Protein AF-A0AAP6JCK4-F1 (afdb_monomer_lite)

Sequence (107 aa):
MRIVLAVLLLLLLVLQYQLWAGRGGVPELWNLRQQIETQEEENERLRARNEALEAEVDNLREGLEAIEERARSELGLVREGEVFFEVIELDRAFEEESDGEEGDNGE

Radius of gyration: 42.78 Å; chains: 1; bounding box: 73×42×128 Å

Organism: NCBI:txid3110268

InterPro domains:
  IPR007060 Septum formation initiator FtsL/DivIC [PF04977] (11-89)
  IPR023081 Cell division protein FtsB [MF_00599] (1-90)
  IPR023081 Cell division protein FtsB [PTHR37485] (1-89)

pLDDT: mean 75.75, std 13.65, range [43.53, 95.25]

Structure (mmCIF, N/CA/C/O backbone):
data_AF-A0AAP6JCK4-F1
#
_entry.id   AF-A0AAP6JCK4-F1
#
loop_
_atom_site.group_PDB
_atom_site.id
_atom_site.type_symbol
_atom_site.label_atom_id
_atom_site.label_alt_id
_atom_site.label_comp_id
_atom_site.label_asym_id
_atom_site.label_entity_id
_atom_site.label_seq_id
_atom_site.pdbx_PDB_ins_code
_atom_site.Cartn_x
_atom_site.Cartn_y
_atom_site.Cartn_z
_atom_site.occupancy
_atom_site.B_iso_or_equiv
_atom_site.auth_seq_id
_atom_site.auth_comp_id
_atom_site.auth_asym_id
_atom_site.auth_atom_id
_atom_site.pdbx_PDB_model_num
ATOM 1 N N . MET A 1 1 ? 38.910 -12.353 -52.493 1.00 75.19 1 MET A N 1
ATOM 2 C CA . MET A 1 1 ? 39.375 -11.832 -51.186 1.00 75.19 1 MET A CA 1
ATOM 3 C C . MET A 1 1 ? 38.514 -10.666 -50.683 1.00 75.19 1 MET A C 1
ATOM 5 O O . MET A 1 1 ? 37.737 -10.877 -49.766 1.00 75.19 1 MET A O 1
ATOM 9 N N . ARG A 1 2 ? 38.565 -9.467 -51.291 1.00 90.12 2 ARG A N 1
ATOM 10 C CA . ARG A 1 2 ? 37.869 -8.255 -50.787 1.00 90.12 2 ARG A CA 1
ATOM 11 C C . ARG A 1 2 ? 36.334 -8.351 -50.724 1.00 90.12 2 ARG A C 1
ATOM 13 O O . ARG A 1 2 ? 35.740 -7.872 -49.771 1.00 90.12 2 ARG A O 1
ATOM 20 N N . ILE A 1 3 ? 35.708 -9.009 -51.702 1.00 92.94 3 ILE A N 1
ATOM 21 C CA . ILE A 1 3 ? 34.241 -9.176 -51.754 1.00 92.94 3 ILE A CA 1
ATOM 22 C C . ILE A 1 3 ? 33.752 -10.121 -50.649 1.00 92.94 3 ILE A C 1
ATOM 24 O O . ILE A 1 3 ? 32.746 -9.847 -50.008 1.00 92.94 3 ILE A O 1
ATOM 28 N N . VAL A 1 4 ? 34.503 -11.193 -50.373 1.00 92.69 4 VAL A N 1
ATOM 29 C CA . VAL A 1 4 ? 34.185 -12.135 -49.287 1.00 92.69 4 VAL A CA 1
ATOM 30 C C . VAL A 1 4 ? 34.225 -11.417 -47.942 1.00 92.69 4 VAL A C 1
ATOM 32 O O . VAL A 1 4 ? 33.291 -11.554 -47.164 1.00 92.69 4 VAL A O 1
ATOM 35 N N . LEU A 1 5 ? 35.247 -10.586 -47.707 1.00 93.81 5 LEU A N 1
ATOM 36 C CA . LEU A 1 5 ? 35.333 -9.747 -46.508 1.00 93.81 5 LEU A CA 1
ATOM 37 C C . LEU A 1 5 ? 34.150 -8.780 -46.391 1.00 93.81 5 LEU A C 1
ATOM 39 O O . LEU A 1 5 ? 33.586 -8.665 -45.312 1.00 93.81 5 LEU A O 1
ATOM 43 N N . ALA A 1 6 ? 33.741 -8.128 -47.483 1.00 94.69 6 ALA A N 1
ATOM 44 C CA . ALA A 1 6 ? 32.600 -7.213 -47.472 1.00 94.69 6 ALA A CA 1
ATOM 45 C C . ALA A 1 6 ? 31.280 -7.923 -47.125 1.00 94.69 6 ALA A C 1
ATOM 47 O O . ALA A 1 6 ? 30.507 -7.415 -46.318 1.00 94.69 6 ALA A O 1
ATOM 48 N N . VAL A 1 7 ? 31.045 -9.117 -47.679 1.00 95.12 7 VAL A N 1
ATOM 49 C CA . VAL A 1 7 ? 29.863 -9.936 -47.355 1.00 95.12 7 VAL A CA 1
ATOM 50 C C . VAL A 1 7 ? 29.893 -10.388 -45.896 1.00 95.12 7 VAL A C 1
ATOM 52 O O . VAL A 1 7 ? 28.874 -10.323 -45.217 1.00 95.12 7 VAL A O 1
ATOM 55 N N . LEU A 1 8 ? 31.058 -10.796 -45.391 1.00 93.88 8 LEU A N 1
ATOM 56 C CA . LEU A 1 8 ? 31.224 -11.221 -43.999 1.00 93.88 8 LEU A CA 1
ATOM 57 C C . LEU A 1 8 ? 30.982 -10.063 -43.023 1.00 93.88 8 LEU A C 1
ATOM 59 O O . LEU A 1 8 ? 30.348 -10.252 -41.991 1.00 93.88 8 LEU A O 1
ATOM 63 N N . LEU A 1 9 ? 31.435 -8.860 -43.377 1.00 95.25 9 LEU A N 1
ATOM 64 C CA . LEU A 1 9 ? 31.247 -7.642 -42.591 1.00 95.25 9 LEU A CA 1
ATOM 65 C C . LEU A 1 9 ? 29.780 -7.188 -42.611 1.00 95.25 9 LEU A C 1
ATOM 67 O O . LEU A 1 9 ? 29.235 -6.828 -41.572 1.00 95.25 9 LEU A O 1
ATOM 71 N N . LEU A 1 10 ? 29.111 -7.286 -43.762 1.00 95.06 10 LEU A N 1
ATOM 72 C CA . LEU A 1 10 ? 27.673 -7.039 -43.873 1.00 95.06 10 LEU A CA 1
ATOM 73 C C . LEU A 1 10 ? 26.873 -8.026 -43.011 1.00 95.06 10 LEU A C 1
ATOM 75 O O . LEU A 1 10 ? 26.006 -7.613 -42.247 1.00 95.06 10 LEU A O 1
ATOM 79 N N . LEU A 1 11 ? 27.194 -9.319 -43.089 1.00 93.62 11 LEU A N 1
ATOM 80 C CA . LEU A 1 11 ? 26.532 -10.359 -42.304 1.00 93.62 11 LEU A CA 1
ATOM 81 C C . LEU A 1 11 ? 26.767 -10.155 -40.801 1.00 93.62 11 LEU A C 1
ATOM 83 O O . LEU A 1 11 ? 25.828 -10.269 -40.019 1.00 93.62 11 LEU A O 1
ATOM 87 N N . LEU A 1 12 ? 27.985 -9.765 -40.410 1.00 92.81 12 LEU A N 1
ATOM 88 C CA . LEU A 1 12 ? 28.314 -9.389 -39.036 1.00 92.81 12 LEU A CA 1
ATOM 89 C C . LEU A 1 12 ? 27.451 -8.211 -38.560 1.00 92.81 12 LEU A C 1
ATOM 91 O O . LEU A 1 12 ? 26.876 -8.286 -37.481 1.00 92.81 12 LEU A O 1
ATOM 95 N N . LEU A 1 13 ? 27.316 -7.150 -39.361 1.00 92.88 13 LEU A N 1
ATOM 96 C CA . LEU A 1 13 ? 26.500 -5.980 -39.018 1.00 92.88 13 LEU A CA 1
ATOM 97 C C . LEU A 1 13 ? 25.014 -6.326 -38.871 1.00 92.88 13 LEU A C 1
ATOM 99 O O . LEU A 1 13 ? 24.376 -5.854 -37.932 1.00 92.88 13 LEU A O 1
ATOM 103 N N . VAL A 1 14 ? 24.471 -7.180 -39.745 1.00 89.56 14 VAL A N 1
ATOM 104 C CA . VAL A 1 14 ? 23.087 -7.665 -39.620 1.00 89.56 14 VAL A CA 1
ATOM 105 C C . VAL A 1 14 ? 22.905 -8.463 -38.330 1.00 89.56 14 VAL A C 1
ATOM 107 O O . VAL A 1 14 ? 21.909 -8.272 -37.636 1.00 89.56 14 VAL A O 1
ATOM 110 N N . LEU A 1 15 ? 23.868 -9.316 -37.971 1.00 85.31 15 LEU A N 1
ATOM 111 C CA . LEU A 1 15 ? 23.811 -10.104 -36.740 1.00 85.31 15 LEU A CA 1
ATOM 112 C C . LEU A 1 15 ? 23.907 -9.224 -35.487 1.00 85.31 15 LEU A C 1
ATOM 114 O O . LEU A 1 15 ? 23.165 -9.439 -34.535 1.00 85.31 15 LEU A O 1
ATOM 118 N N . GLN A 1 16 ? 24.776 -8.210 -35.502 1.00 83.06 16 GLN A N 1
ATOM 119 C CA . GLN A 1 16 ? 24.882 -7.228 -34.418 1.00 83.06 16 GLN A CA 1
ATOM 120 C C . GLN A 1 16 ? 23.577 -6.442 -34.256 1.00 83.06 16 GLN A C 1
ATOM 122 O O . GLN A 1 16 ? 23.069 -6.304 -33.145 1.00 83.06 16 GLN A O 1
ATOM 127 N N . TYR A 1 17 ? 22.986 -5.996 -35.368 1.00 83.00 17 TYR A N 1
ATOM 128 C CA . TYR A 1 17 ? 21.698 -5.308 -35.358 1.00 83.00 17 TYR A CA 1
ATOM 129 C C . TYR A 1 17 ? 20.573 -6.212 -34.843 1.00 83.00 17 TYR A C 1
ATOM 131 O O . TYR A 1 17 ? 19.784 -5.794 -34.002 1.00 83.00 17 TYR A O 1
ATOM 139 N N . GLN A 1 18 ? 20.524 -7.472 -35.284 1.00 79.56 18 GLN A N 1
ATOM 140 C CA . GLN A 1 18 ? 19.538 -8.443 -34.814 1.00 79.56 18 GLN A CA 1
ATOM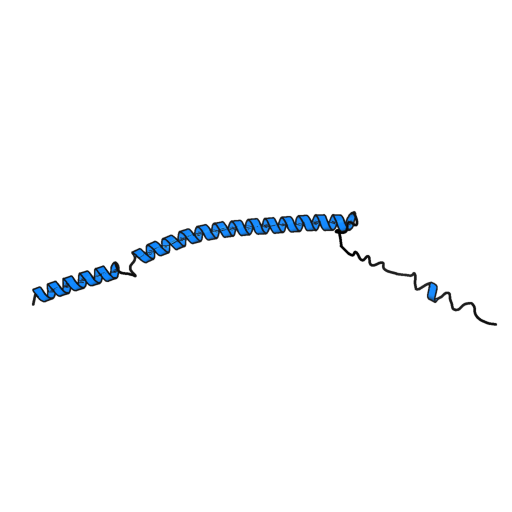 141 C C . GLN A 1 18 ? 19.732 -8.800 -33.336 1.00 79.56 18 GLN A C 1
ATOM 143 O O . GLN A 1 18 ? 18.754 -9.087 -32.661 1.00 79.56 18 GLN A O 1
ATOM 148 N N . LEU A 1 19 ? 20.955 -8.768 -32.807 1.00 73.38 19 LEU A N 1
ATOM 149 C CA . LEU A 1 19 ? 21.201 -8.999 -31.384 1.00 73.38 19 LEU A CA 1
ATOM 150 C C . LEU A 1 19 ? 20.710 -7.823 -30.528 1.00 73.38 19 LEU A C 1
ATOM 152 O O . LEU A 1 19 ? 20.168 -8.033 -29.449 1.00 73.38 19 LEU A O 1
ATOM 156 N N . TRP A 1 20 ? 20.858 -6.594 -31.027 1.00 68.12 20 TRP A N 1
ATOM 157 C CA . TRP A 1 20 ? 20.386 -5.387 -30.343 1.00 68.12 20 TRP A CA 1
ATOM 158 C C . TRP A 1 20 ? 18.868 -5.179 -30.483 1.00 68.12 20 TRP A C 1
ATOM 160 O O . TRP A 1 20 ? 18.243 -4.647 -29.568 1.00 68.12 20 TRP A O 1
ATOM 170 N N . ALA A 1 21 ? 18.274 -5.607 -31.603 1.00 65.38 21 ALA A N 1
ATOM 171 C CA . ALA A 1 21 ? 16.846 -5.465 -31.917 1.00 65.38 21 ALA A CA 1
ATOM 172 C C . ALA A 1 21 ? 16.016 -6.754 -31.721 1.00 65.38 21 ALA A C 1
ATOM 174 O O . ALA A 1 21 ? 14.801 -6.745 -31.911 1.00 65.38 21 ALA A O 1
ATOM 175 N N . GLY A 1 22 ? 16.656 -7.880 -31.404 1.00 64.12 22 GLY A N 1
ATOM 176 C CA . GLY A 1 22 ? 16.023 -9.187 -31.212 1.00 64.12 22 GLY A CA 1
ATOM 177 C C . GLY A 1 22 ? 15.389 -9.345 -29.831 1.00 64.12 22 GLY A C 1
ATOM 178 O O . GLY A 1 22 ? 15.528 -8.467 -28.987 1.00 64.12 22 GLY A O 1
ATOM 179 N N . ARG A 1 23 ? 14.706 -10.486 -29.627 1.00 54.69 23 ARG A N 1
ATOM 180 C CA . ARG A 1 23 ? 13.856 -10.925 -28.483 1.00 54.69 23 ARG A CA 1
ATOM 181 C C . ARG A 1 23 ? 14.532 -10.944 -27.087 1.00 54.69 23 ARG A C 1
ATOM 183 O O . ARG A 1 23 ? 14.466 -11.930 -26.365 1.00 54.69 23 ARG A O 1
ATOM 190 N N . GLY A 1 24 ? 15.240 -9.878 -26.741 1.00 54.88 24 GLY A N 1
ATOM 191 C CA . GLY A 1 24 ? 16.006 -9.690 -25.508 1.00 54.88 24 GLY A CA 1
ATOM 192 C C . GLY A 1 24 ? 16.787 -8.367 -25.453 1.00 54.88 24 GLY A C 1
ATOM 193 O O . GLY A 1 24 ? 17.579 -8.172 -24.534 1.00 54.88 24 GLY A O 1
ATOM 194 N N . GLY A 1 25 ? 16.613 -7.467 -26.430 1.00 63.00 25 GLY A N 1
ATOM 195 C CA . GLY A 1 25 ? 17.236 -6.143 -26.458 1.00 63.00 25 GLY A CA 1
ATOM 196 C C . GLY A 1 25 ? 16.464 -5.067 -25.679 1.00 63.00 25 GLY A C 1
ATOM 197 O O . GLY A 1 25 ? 15.267 -5.187 -25.424 1.00 63.00 25 GLY A O 1
ATOM 198 N N . VAL A 1 26 ? 17.172 -3.970 -25.373 1.00 56.25 26 VAL A N 1
ATOM 199 C CA . VAL A 1 26 ? 16.772 -2.730 -24.658 1.00 56.25 26 VAL A CA 1
ATOM 200 C C . VAL A 1 26 ? 15.288 -2.303 -24.750 1.00 56.25 26 VAL A C 1
ATOM 202 O O . VAL A 1 26 ? 14.754 -1.912 -23.709 1.00 56.25 26 VAL A O 1
ATOM 205 N N . PRO A 1 27 ? 14.584 -2.368 -25.901 1.00 59.06 27 PRO A N 1
ATOM 206 C CA . PRO A 1 27 ? 13.164 -2.000 -25.959 1.00 59.06 27 PRO A CA 1
ATOM 207 C C . PRO A 1 27 ? 12.239 -2.833 -25.055 1.00 59.06 27 PRO A C 1
ATOM 209 O O . PRO A 1 27 ? 11.267 -2.294 -24.529 1.00 59.06 27 PRO A O 1
ATOM 212 N N . GLU A 1 28 ? 12.532 -4.116 -24.823 1.00 55.69 28 GLU A N 1
ATOM 213 C CA . GLU A 1 28 ? 11.694 -4.974 -23.970 1.00 55.69 28 GLU A CA 1
ATOM 214 C C . GLU A 1 28 ? 11.914 -4.677 -22.478 1.00 55.69 28 GLU A C 1
ATOM 216 O O . GLU A 1 28 ? 10.963 -4.651 -21.700 1.00 55.69 28 GLU A O 1
ATOM 221 N N . LEU A 1 29 ? 13.142 -4.304 -22.094 1.00 57.22 29 LEU A N 1
ATOM 222 C CA . LEU A 1 29 ? 13.458 -3.815 -20.747 1.00 57.22 29 LEU A CA 1
ATOM 223 C C . LEU A 1 29 ? 12.794 -2.467 -20.437 1.00 57.22 29 LEU A C 1
ATOM 225 O O . LEU A 1 29 ? 12.432 -2.221 -19.290 1.00 57.22 29 LEU A O 1
ATOM 229 N N . TRP A 1 30 ? 12.643 -1.592 -21.435 1.00 57.31 30 TRP A N 1
ATOM 230 C CA . TRP A 1 30 ? 11.949 -0.310 -21.268 1.00 57.31 30 TRP A CA 1
ATOM 231 C C . TRP A 1 30 ? 10.444 -0.494 -21.095 1.00 57.31 30 TRP A C 1
ATOM 233 O O . TRP A 1 30 ? 9.862 0.111 -20.201 1.00 57.31 30 TRP A O 1
ATOM 243 N N . ASN A 1 31 ? 9.829 -1.381 -21.879 1.00 58.81 31 ASN A N 1
ATOM 244 C CA . ASN A 1 31 ? 8.401 -1.658 -21.754 1.00 58.81 31 ASN A CA 1
ATOM 245 C C . ASN A 1 31 ? 8.077 -2.390 -20.436 1.00 58.81 31 ASN A C 1
ATOM 247 O O . ASN A 1 31 ? 7.078 -2.091 -19.785 1.00 58.81 31 ASN A O 1
ATOM 251 N N . LEU A 1 32 ? 8.961 -3.291 -19.990 1.00 56.06 32 LEU A N 1
ATOM 252 C CA . LEU A 1 32 ? 8.802 -3.987 -18.714 1.00 56.06 32 LEU A CA 1
ATOM 253 C C . LEU A 1 32 ? 9.059 -3.067 -17.507 1.00 56.06 32 LEU A C 1
ATOM 255 O O . LEU A 1 32 ? 8.342 -3.164 -16.518 1.00 56.06 32 LEU A O 1
ATOM 259 N N . ARG A 1 33 ? 10.007 -2.118 -17.590 1.00 58.12 33 ARG A N 1
ATOM 260 C CA . ARG A 1 33 ? 10.201 -1.084 -16.551 1.00 58.12 33 ARG A CA 1
ATOM 261 C C . ARG A 1 33 ? 8.998 -0.159 -16.411 1.00 58.12 33 ARG A C 1
ATOM 263 O O . ARG A 1 33 ? 8.599 0.140 -15.295 1.00 58.12 33 ARG A O 1
ATOM 270 N N . GLN A 1 34 ? 8.400 0.244 -17.527 1.00 58.00 34 GLN A N 1
ATOM 271 C CA . GLN A 1 34 ? 7.247 1.142 -17.510 1.00 58.00 34 GLN A CA 1
ATOM 272 C C . GLN A 1 34 ? 5.984 0.459 -16.945 1.00 58.00 34 GLN A C 1
ATOM 274 O O . GLN A 1 34 ? 5.148 1.099 -16.309 1.00 58.00 34 GLN A O 1
ATOM 279 N N . GLN A 1 35 ? 5.864 -0.862 -17.116 1.00 58.22 35 GLN A N 1
ATOM 280 C CA . GLN A 1 35 ? 4.804 -1.661 -16.488 1.00 58.22 35 GLN A CA 1
ATOM 281 C C . GLN A 1 35 ? 5.021 -1.874 -14.982 1.00 58.22 35 GLN A C 1
ATOM 283 O O . GLN A 1 35 ? 4.043 -2.014 -14.254 1.00 58.22 35 GLN A O 1
ATOM 288 N N . ILE A 1 36 ? 6.271 -1.871 -14.507 1.00 62.09 36 ILE A N 1
ATOM 289 C CA . ILE A 1 36 ? 6.583 -1.969 -13.073 1.00 62.09 36 ILE A CA 1
ATOM 290 C C . ILE A 1 36 ? 6.216 -0.665 -12.355 1.00 62.09 36 ILE A C 1
ATOM 292 O O . ILE A 1 36 ? 5.494 -0.721 -11.368 1.00 62.09 36 ILE A O 1
ATOM 296 N N . GLU A 1 37 ? 6.611 0.497 -12.887 1.00 61.03 37 GLU A N 1
ATOM 297 C CA . GLU A 1 37 ? 6.313 1.798 -12.255 1.00 61.03 37 GLU A CA 1
ATOM 298 C C . GLU A 1 37 ? 4.801 2.052 -12.133 1.00 61.03 37 GLU A C 1
ATOM 300 O O . GLU A 1 37 ? 4.311 2.478 -11.090 1.00 61.03 37 GLU A O 1
ATOM 305 N N . THR A 1 38 ? 4.033 1.715 -13.173 1.00 62.47 38 THR A N 1
ATOM 306 C CA . THR A 1 38 ? 2.569 1.881 -13.155 1.00 62.47 38 THR A CA 1
ATOM 307 C C . THR A 1 38 ? 1.872 0.933 -12.177 1.00 62.47 38 THR A C 1
ATOM 309 O O . THR A 1 38 ? 0.892 1.318 -11.542 1.00 62.47 38 THR A O 1
ATOM 312 N N . GLN A 1 39 ? 2.375 -0.293 -12.014 1.00 60.88 39 GLN A N 1
ATOM 313 C CA . GLN A 1 39 ? 1.819 -1.244 -11.049 1.00 60.88 39 GLN A CA 1
ATOM 314 C C . GLN A 1 39 ? 2.212 -0.915 -9.607 1.00 60.88 39 GLN A C 1
ATOM 316 O O . GLN A 1 39 ? 1.410 -1.154 -8.706 1.00 60.88 39 GLN A O 1
ATOM 321 N N . GLU A 1 40 ? 3.404 -0.363 -9.371 1.00 69.12 40 GLU A N 1
ATOM 322 C CA . GLU A 1 40 ? 3.847 0.061 -8.038 1.00 69.12 40 GLU A CA 1
ATOM 323 C C . GLU A 1 40 ? 2.983 1.209 -7.500 1.00 69.12 40 GLU A C 1
ATOM 325 O O . GLU A 1 40 ? 2.461 1.091 -6.390 1.00 69.12 40 GLU A O 1
ATOM 330 N N . GLU A 1 41 ? 2.716 2.245 -8.303 1.00 69.94 41 GLU A N 1
ATOM 331 C CA . GLU A 1 41 ? 1.842 3.360 -7.901 1.00 69.94 41 GLU A CA 1
ATOM 332 C C . GLU A 1 41 ? 0.410 2.898 -7.571 1.00 69.94 41 GLU A C 1
ATOM 334 O O . GLU A 1 41 ? -0.198 3.334 -6.585 1.00 69.94 41 GLU A O 1
ATOM 339 N N . GLU A 1 42 ? -0.150 1.981 -8.368 1.00 71.44 42 GLU A N 1
ATOM 340 C CA . GLU A 1 42 ? -1.471 1.418 -8.083 1.00 71.44 42 GLU A CA 1
ATOM 341 C C . GLU A 1 42 ? -1.470 0.564 -6.810 1.00 71.44 42 GLU A C 1
ATOM 343 O O . GLU A 1 42 ? -2.423 0.638 -6.025 1.00 71.44 42 GLU A O 1
ATOM 348 N N . ASN A 1 43 ? -0.408 -0.214 -6.577 1.00 78.56 43 ASN A N 1
ATOM 349 C CA . ASN A 1 43 ? -0.273 -1.041 -5.381 1.00 78.56 43 ASN A CA 1
ATOM 350 C C . ASN A 1 43 ? -0.173 -0.179 -4.121 1.00 78.56 43 ASN A C 1
ATOM 352 O O . ASN A 1 43 ? -0.875 -0.449 -3.147 1.00 78.56 43 ASN A O 1
ATOM 356 N N . GLU A 1 44 ? 0.632 0.884 -4.147 1.00 78.44 44 GLU A N 1
ATOM 357 C CA . GLU A 1 44 ? 0.753 1.826 -3.032 1.00 78.44 44 GLU A CA 1
ATOM 358 C C . GLU A 1 44 ? -0.584 2.501 -2.720 1.00 78.44 44 GLU A C 1
ATOM 360 O O . GLU A 1 44 ? -1.018 2.526 -1.565 1.00 78.44 44 GLU A O 1
ATOM 365 N N . ARG A 1 45 ? -1.311 2.959 -3.748 1.00 82.44 45 ARG A N 1
ATOM 366 C CA . ARG A 1 45 ? -2.639 3.558 -3.560 1.00 82.44 45 ARG A CA 1
ATOM 367 C C . ARG A 1 45 ? -3.636 2.573 -2.947 1.00 82.44 45 ARG A C 1
ATOM 369 O O . ARG A 1 45 ? -4.453 2.964 -2.112 1.00 82.44 45 ARG A O 1
ATOM 376 N N . LEU A 1 46 ? -3.620 1.314 -3.384 1.00 75.06 46 LEU A N 1
ATOM 377 C CA . LEU A 1 46 ? -4.504 0.277 -2.846 1.00 75.06 46 LEU A CA 1
ATOM 378 C C . LEU A 1 46 ? -4.133 -0.097 -1.408 1.00 75.06 46 LEU A C 1
ATOM 380 O O . LEU A 1 46 ? -5.034 -0.274 -0.589 1.00 75.06 46 LEU A O 1
ATOM 384 N N . ARG A 1 47 ? -2.839 -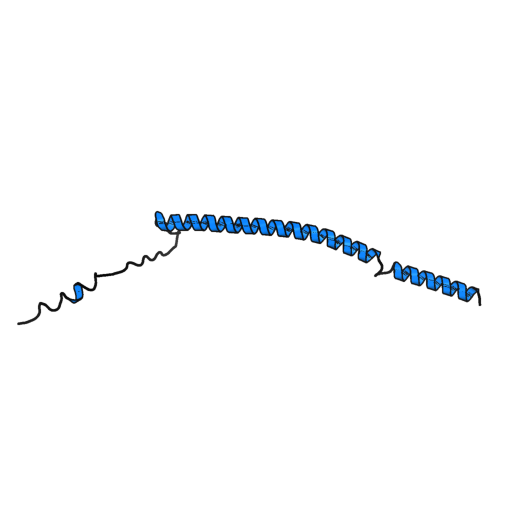0.161 -1.076 1.00 81.38 47 ARG A N 1
ATOM 385 C CA . ARG A 1 47 ? -2.368 -0.395 0.298 1.00 81.38 47 ARG A CA 1
ATOM 386 C C . ARG A 1 47 ? -2.819 0.708 1.245 1.00 81.38 47 ARG A C 1
ATOM 388 O O . ARG A 1 47 ? -3.434 0.391 2.254 1.00 81.38 47 ARG A O 1
ATOM 395 N N . ALA A 1 48 ? -2.624 1.973 0.875 1.00 83.12 48 ALA A N 1
ATOM 396 C CA . ALA A 1 48 ? -3.045 3.107 1.698 1.00 83.12 48 ALA A CA 1
ATOM 397 C C . ALA A 1 48 ? -4.563 3.114 1.964 1.00 83.12 48 ALA A C 1
ATOM 399 O O . ALA A 1 48 ? -5.013 3.466 3.051 1.00 83.12 48 ALA A O 1
ATOM 400 N N . ARG A 1 49 ? -5.375 2.700 0.980 1.00 84.75 49 ARG A N 1
ATOM 401 C CA . ARG A 1 49 ? -6.829 2.559 1.161 1.00 84.75 49 ARG A CA 1
ATOM 402 C C . ARG A 1 49 ? -7.198 1.400 2.075 1.00 84.75 49 ARG A C 1
ATOM 404 O O . ARG A 1 49 ? -8.094 1.565 2.890 1.00 84.75 49 ARG A O 1
ATOM 411 N N . ASN A 1 50 ? -6.546 0.249 1.923 1.00 88.31 50 ASN A N 1
ATOM 412 C CA . ASN A 1 50 ? -6.787 -0.890 2.806 1.00 88.31 50 ASN A CA 1
ATOM 413 C C . ASN A 1 50 ? -6.435 -0.549 4.252 1.00 88.31 50 ASN A C 1
ATOM 415 O O . ASN A 1 50 ? -7.245 -0.813 5.125 1.00 88.31 50 ASN A O 1
ATOM 419 N N . GLU A 1 51 ? -5.297 0.101 4.487 1.00 86.62 51 GLU A N 1
ATOM 420 C CA . GLU A 1 51 ? -4.885 0.526 5.829 1.00 86.62 51 GLU A CA 1
ATOM 421 C C . GLU A 1 51 ? -5.892 1.508 6.451 1.00 86.62 51 GLU A C 1
ATOM 423 O O . GLU A 1 51 ? -6.284 1.354 7.605 1.00 86.62 51 GLU A O 1
ATOM 428 N N . ALA A 1 52 ? -6.390 2.473 5.670 1.00 86.12 52 ALA A N 1
ATOM 429 C CA . ALA A 1 52 ? -7.429 3.390 6.137 1.00 86.12 52 ALA A CA 1
ATOM 430 C C . ALA A 1 52 ? -8.752 2.673 6.466 1.00 86.12 52 ALA A C 1
ATOM 432 O O . ALA A 1 52 ? -9.378 2.976 7.478 1.00 86.12 52 ALA A O 1
ATOM 433 N N . LEU A 1 53 ? -9.171 1.723 5.625 1.00 80.81 53 LEU A N 1
ATOM 434 C CA . LEU A 1 53 ? -10.391 0.941 5.844 1.00 80.81 53 LEU A CA 1
ATOM 435 C C . LEU A 1 53 ? -10.261 -0.005 7.041 1.00 80.81 53 LEU A C 1
ATOM 437 O O . LEU A 1 53 ? -11.224 -0.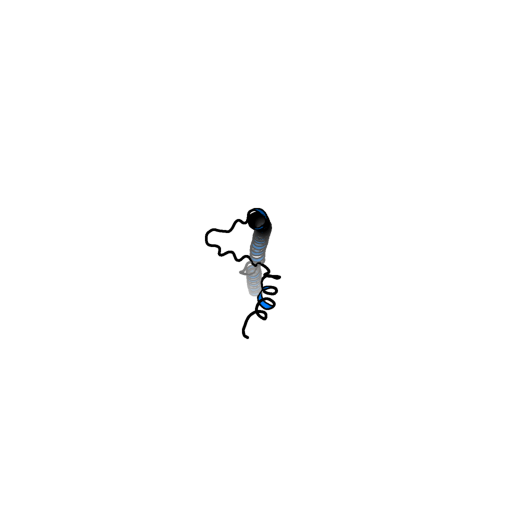187 7.776 1.00 80.81 53 LEU A O 1
ATOM 441 N N . GLU A 1 54 ? -9.091 -0.603 7.243 1.00 86.94 54 GLU A N 1
ATOM 442 C CA . GLU A 1 54 ? -8.809 -1.469 8.389 1.00 86.94 54 GLU A CA 1
ATOM 443 C C . GLU A 1 54 ? -8.885 -0.673 9.695 1.00 86.94 54 GLU A C 1
ATOM 445 O O . GLU A 1 54 ? -9.614 -1.064 10.604 1.00 86.94 54 GLU A O 1
ATOM 450 N N . ALA A 1 55 ? -8.270 0.512 9.734 1.00 82.75 55 ALA A N 1
ATOM 451 C CA . ALA A 1 55 ? -8.380 1.418 10.873 1.00 82.75 55 ALA A CA 1
ATOM 452 C C . ALA A 1 55 ? -9.831 1.866 11.144 1.00 82.75 55 ALA A C 1
ATOM 454 O O . ALA A 1 55 ? -10.238 1.993 12.298 1.00 82.75 55 ALA A O 1
ATOM 455 N N . GLU A 1 56 ? -10.629 2.095 10.097 1.00 80.81 56 GLU A N 1
ATOM 456 C CA . GLU A 1 56 ? -12.049 2.436 10.237 1.00 80.81 56 GLU A CA 1
ATOM 457 C C . GLU A 1 56 ? -12.860 1.259 10.800 1.00 80.81 56 GLU A C 1
ATOM 459 O O . GLU A 1 56 ? -13.678 1.445 11.701 1.00 80.81 56 GLU A O 1
ATOM 464 N N . VAL A 1 57 ? -12.604 0.036 10.329 1.00 86.44 57 VAL A N 1
ATOM 465 C CA . VAL A 1 57 ? -13.245 -1.180 10.851 1.00 86.44 57 VAL A CA 1
ATOM 466 C C . VAL A 1 57 ? -12.897 -1.404 12.318 1.00 86.44 57 VAL A C 1
ATOM 468 O O . VAL A 1 57 ? -13.790 -1.720 13.108 1.00 86.44 57 VAL A O 1
ATOM 471 N N . ASP A 1 58 ? -11.635 -1.227 12.696 1.00 84.62 58 ASP A N 1
ATOM 472 C CA . ASP A 1 58 ? -11.202 -1.404 14.079 1.00 84.62 58 ASP A CA 1
ATOM 473 C C . ASP A 1 58 ? -11.805 -0.336 14.996 1.00 84.62 58 ASP A C 1
ATOM 475 O O . ASP A 1 58 ? -12.337 -0.669 16.055 1.00 84.62 58 ASP A O 1
ATOM 479 N N . ASN A 1 59 ? -11.870 0.922 14.552 1.00 84.25 59 ASN A N 1
ATOM 480 C CA . ASN A 1 59 ? -12.542 1.977 15.308 1.00 84.25 59 ASN A CA 1
ATOM 481 C C . ASN A 1 59 ? -14.045 1.703 15.501 1.00 84.25 59 ASN A C 1
ATOM 483 O O . ASN A 1 59 ? -14.584 1.909 16.590 1.00 84.25 59 ASN A O 1
ATOM 487 N N . LEU A 1 60 ? -14.729 1.208 14.464 1.00 82.94 60 LEU A N 1
ATOM 488 C CA . LEU A 1 60 ? -16.140 0.828 14.559 1.00 82.94 60 LEU A CA 1
ATOM 489 C C . LEU A 1 60 ? -16.353 -0.335 15.534 1.00 82.94 60 LEU A C 1
ATOM 491 O O . LEU A 1 60 ? -17.345 -0.344 16.263 1.00 82.94 60 LEU A O 1
ATOM 495 N N . ARG A 1 61 ? -15.435 -1.306 15.566 1.00 79.81 61 ARG A N 1
ATOM 496 C CA . ARG A 1 61 ? -15.484 -2.433 16.508 1.00 79.81 61 ARG A CA 1
ATOM 497 C C . ARG A 1 61 ? -15.308 -1.974 17.948 1.00 79.81 61 ARG A C 1
ATOM 499 O O . ARG A 1 61 ? -16.157 -2.309 18.767 1.00 79.81 61 ARG A O 1
ATOM 506 N N . GLU A 1 62 ? -14.291 -1.162 18.226 1.00 80.69 62 GLU A N 1
ATOM 507 C CA . GLU A 1 62 ? -14.072 -0.592 19.563 1.00 80.69 62 GLU A CA 1
ATOM 508 C C . GLU A 1 62 ? -15.278 0.237 20.024 1.00 80.69 62 GLU A C 1
ATOM 510 O O . GLU A 1 62 ? -15.725 0.126 21.166 1.00 80.69 62 GLU A O 1
ATOM 515 N N . GLY A 1 63 ? -15.860 1.039 19.124 1.00 82.25 63 GLY A N 1
ATOM 516 C CA . GLY A 1 63 ? -17.056 1.822 19.424 1.00 82.25 63 GLY A CA 1
ATOM 517 C C . GLY A 1 63 ? -18.273 0.957 19.768 1.00 82.25 63 GLY A C 1
ATOM 518 O O . GLY A 1 63 ? -19.014 1.281 20.696 1.00 82.25 63 GLY A O 1
ATOM 519 N N . LEU A 1 64 ? -18.481 -0.151 19.051 1.00 84.31 64 LEU A N 1
ATOM 520 C CA . LEU A 1 64 ? -19.571 -1.092 19.325 1.00 84.31 64 LEU A CA 1
ATOM 521 C C . LEU A 1 64 ? -19.356 -1.864 20.629 1.00 84.31 64 LEU A C 1
ATOM 523 O O . LEU A 1 64 ? -20.308 -2.032 21.386 1.00 84.31 64 LEU A O 1
ATOM 527 N N . GLU A 1 65 ? -18.125 -2.287 20.909 1.00 85.31 65 GLU A N 1
ATOM 528 C CA . GLU A 1 65 ? -17.764 -2.986 22.143 1.00 85.31 65 GLU A CA 1
ATOM 529 C C . GLU A 1 65 ? -17.969 -2.085 23.368 1.00 85.31 65 GLU A C 1
ATOM 531 O O . GLU A 1 65 ? -18.608 -2.492 24.335 1.00 85.31 65 GLU A O 1
ATOM 536 N N . ALA A 1 66 ? -17.564 -0.813 23.286 1.00 81.81 66 ALA A N 1
ATOM 537 C CA . ALA A 1 66 ? -17.809 0.167 24.343 1.00 81.81 66 ALA A CA 1
ATOM 538 C C . ALA A 1 66 ? -19.310 0.408 24.605 1.00 81.81 66 ALA A C 1
ATOM 540 O O . ALA A 1 66 ? -19.730 0.609 25.749 1.00 81.81 66 ALA A O 1
ATOM 541 N N . ILE A 1 67 ? -20.137 0.391 23.554 1.00 85.69 67 ILE A N 1
ATOM 542 C CA . ILE A 1 67 ? -21.597 0.514 23.682 1.00 85.69 67 ILE A CA 1
ATOM 543 C C . ILE A 1 67 ? -22.195 -0.754 24.301 1.00 85.69 67 ILE A C 1
ATOM 545 O O . ILE A 1 67 ? -23.072 -0.660 25.161 1.00 85.69 67 ILE A O 1
ATOM 549 N N . GLU A 1 68 ? -21.730 -1.929 23.882 1.00 87.81 68 GLU A N 1
ATOM 550 C CA . GLU A 1 68 ? -22.178 -3.217 24.408 1.00 87.81 68 GLU A CA 1
ATOM 551 C C . GLU A 1 68 ? -21.833 -3.379 25.894 1.00 87.81 68 GLU A C 1
ATOM 553 O O . GLU A 1 68 ? -22.709 -3.747 26.677 1.00 87.81 68 GLU A O 1
ATOM 558 N N . GLU A 1 69 ? -20.614 -3.025 26.303 1.00 86.31 69 GLU A N 1
ATOM 559 C CA . GLU A 1 69 ? -20.184 -3.021 27.705 1.00 86.31 69 GLU A CA 1
ATOM 560 C C . GLU A 1 69 ? -21.131 -2.167 28.561 1.00 86.31 69 GLU A C 1
ATOM 562 O O . GLU A 1 69 ? -21.616 -2.609 29.602 1.00 86.31 69 GLU A O 1
ATOM 567 N N . ARG A 1 70 ? -21.479 -0.957 28.096 1.00 85.94 70 ARG A N 1
ATOM 568 C CA . ARG A 1 70 ? -22.416 -0.063 28.795 1.00 85.94 70 ARG A CA 1
ATOM 569 C C . ARG A 1 70 ? -23.834 -0.638 28.850 1.00 85.94 70 ARG A C 1
ATOM 571 O O . ARG A 1 70 ? -24.493 -0.543 29.881 1.00 85.94 70 ARG A O 1
ATOM 578 N N . ALA A 1 71 ? -24.310 -1.245 27.764 1.00 89.06 71 ALA A N 1
ATOM 579 C CA . ALA A 1 71 ? -25.626 -1.880 27.711 1.00 89.06 71 ALA A CA 1
ATOM 580 C C . ALA A 1 71 ? -25.732 -3.082 28.669 1.00 89.06 71 ALA A C 1
ATOM 582 O O . ALA A 1 71 ? -26.755 -3.246 29.336 1.00 89.06 71 ALA A O 1
ATOM 583 N N . ARG A 1 72 ? -24.672 -3.889 28.772 1.00 89.31 72 ARG A N 1
ATOM 584 C CA . ARG A 1 72 ? -24.598 -5.039 29.684 1.00 89.31 72 ARG A CA 1
ATOM 585 C C . ARG A 1 72 ? -24.447 -4.596 31.142 1.00 89.31 72 ARG A C 1
ATOM 587 O O . ARG A 1 72 ? -25.198 -5.061 31.991 1.00 89.31 72 ARG A O 1
ATOM 594 N N . SER A 1 73 ? -23.525 -3.676 31.429 1.00 86.19 73 SER A N 1
ATOM 595 C CA . SER A 1 73 ? -23.187 -3.260 32.801 1.00 86.19 73 SER A CA 1
ATOM 596 C C . SER A 1 73 ? -24.212 -2.327 33.449 1.00 86.19 73 SER A C 1
ATOM 598 O O . SER A 1 73 ? -24.514 -2.488 34.628 1.00 86.19 73 SER A O 1
ATOM 600 N N . GLU A 1 74 ? -24.763 -1.355 32.713 1.00 84.88 74 GLU A N 1
ATOM 601 C CA . GLU A 1 74 ? -25.680 -0.363 33.295 1.00 84.88 74 GLU A CA 1
ATOM 602 C C . GLU A 1 74 ? -27.152 -0.745 33.148 1.00 84.88 74 GLU A C 1
ATOM 604 O O . GLU A 1 74 ? -27.966 -0.405 34.006 1.00 84.88 74 GLU A O 1
ATOM 609 N N . LEU A 1 75 ? -27.509 -1.408 32.047 1.00 85.25 75 LEU A N 1
ATOM 610 C CA . LEU A 1 75 ? -28.903 -1.711 31.716 1.00 85.25 75 LEU A CA 1
ATOM 611 C C . LEU A 1 75 ? -29.240 -3.201 31.854 1.00 85.25 75 LEU A C 1
ATOM 613 O O . LEU A 1 75 ? -30.408 -3.559 31.707 1.00 85.25 75 LEU A O 1
ATOM 617 N N . GLY A 1 76 ? -28.252 -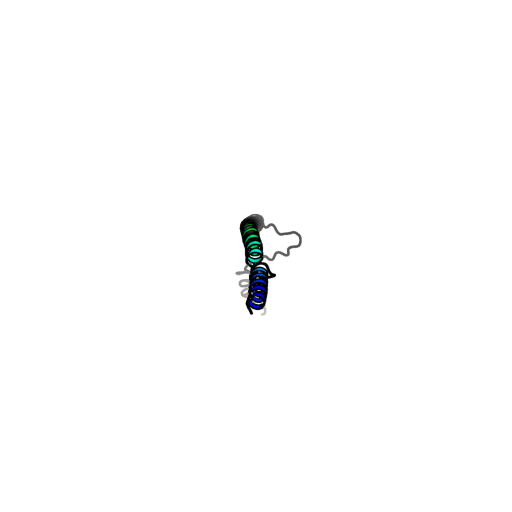4.066 32.121 1.00 86.00 76 GLY A N 1
ATOM 618 C CA . GLY A 1 76 ? -28.459 -5.515 32.221 1.00 86.00 76 GLY A CA 1
ATOM 619 C C . GLY A 1 76 ? -29.001 -6.133 30.930 1.00 86.00 76 GLY A C 1
ATOM 620 O O . GLY A 1 76 ? -29.692 -7.150 30.972 1.00 86.00 76 GLY A O 1
ATOM 621 N N . LEU A 1 77 ? -28.770 -5.487 29.781 1.00 88.81 77 LEU A N 1
ATOM 622 C CA . LEU A 1 77 ? -29.314 -5.937 28.507 1.00 88.81 77 LEU A CA 1
ATOM 623 C C . LEU A 1 77 ? -28.558 -7.175 28.026 1.00 88.81 77 LEU A C 1
ATOM 625 O O . LEU A 1 77 ? -27.329 -7.195 27.987 1.00 88.81 77 LEU A O 1
ATOM 629 N N . VAL A 1 78 ? -29.319 -8.184 27.611 1.00 87.06 78 VAL A N 1
ATOM 630 C CA . VAL A 1 78 ? -28.823 -9.442 27.042 1.00 87.06 78 VAL A CA 1
ATOM 631 C C . VAL A 1 78 ? -29.312 -9.585 25.607 1.00 87.06 78 VAL A C 1
ATOM 633 O O . VAL A 1 78 ? -30.388 -9.095 25.250 1.00 87.06 78 VAL A O 1
ATOM 636 N N . ARG A 1 79 ? -28.515 -10.229 24.756 1.00 85.62 79 ARG A N 1
ATOM 637 C CA . ARG A 1 79 ? -28.861 -10.423 23.347 1.00 85.62 79 ARG A CA 1
ATOM 638 C C . ARG A 1 79 ? -29.964 -11.479 23.207 1.00 85.62 79 ARG A C 1
ATOM 640 O O . ARG A 1 79 ? -30.096 -12.385 24.027 1.00 85.62 79 ARG A O 1
ATOM 647 N N . GLU A 1 80 ? -30.767 -11.386 22.150 1.00 87.56 80 GLU A N 1
ATOM 648 C CA . GLU A 1 80 ? -31.824 -12.368 21.883 1.00 87.56 80 GLU A CA 1
ATOM 649 C C . GLU A 1 80 ? -31.213 -13.769 21.669 1.00 87.56 80 GLU A C 1
ATOM 651 O O . GLU A 1 80 ? -30.369 -13.959 20.792 1.00 87.56 80 GLU A O 1
ATOM 656 N N . GLY A 1 81 ? -31.600 -14.739 22.508 1.00 87.38 81 GLY A N 1
ATOM 657 C CA . GLY A 1 81 ? -31.046 -16.101 22.509 1.00 87.38 81 GLY A CA 1
ATOM 658 C C . GLY A 1 81 ? -29.777 -16.312 23.351 1.00 87.38 81 GLY A C 1
ATOM 659 O O . GLY A 1 81 ? -29.218 -17.407 23.322 1.00 87.38 81 GLY A O 1
ATOM 660 N N . GLU A 1 82 ? -29.315 -15.306 24.099 1.00 86.38 82 GLU A N 1
A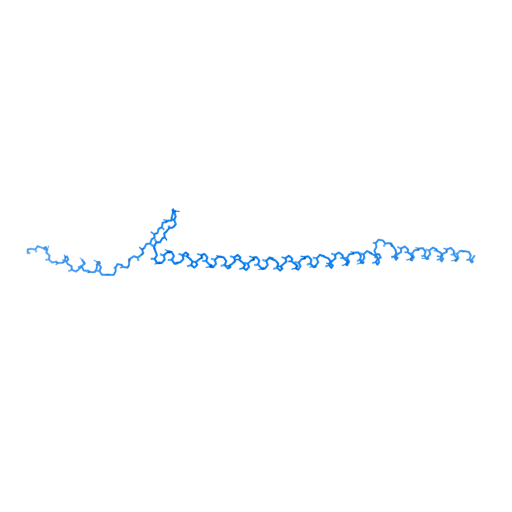TOM 661 C CA . GLU A 1 82 ? -28.178 -15.420 25.022 1.00 86.38 82 GLU A CA 1
ATOM 662 C C . GLU A 1 82 ? -28.599 -16.057 26.361 1.00 86.38 82 GLU A C 1
ATOM 664 O O . GLU A 1 82 ? -29.650 -15.733 26.914 1.00 86.38 82 GLU A O 1
ATOM 669 N N . VAL A 1 83 ? -27.775 -16.967 26.895 1.00 84.12 83 VAL A N 1
ATOM 670 C CA . VAL A 1 83 ? -27.957 -17.552 28.235 1.00 84.12 83 VAL A CA 1
ATOM 671 C C . VAL A 1 83 ? -27.022 -16.828 29.200 1.00 84.12 83 VAL A C 1
ATOM 673 O O . VAL A 1 83 ? -25.805 -16.987 29.117 1.00 84.12 83 VAL A O 1
ATOM 676 N N . PHE A 1 84 ? -27.592 -16.023 30.095 1.00 84.56 84 PHE A N 1
ATOM 677 C CA . PHE A 1 84 ? -26.855 -15.229 31.079 1.00 84.56 84 PHE A CA 1
ATOM 678 C C . PHE A 1 84 ? -26.720 -15.982 32.408 1.00 84.56 84 PHE A C 1
ATOM 680 O O . PHE A 1 84 ? -27.709 -16.488 32.939 1.00 84.56 84 PHE A O 1
ATOM 687 N N . PHE A 1 85 ? -25.498 -16.045 32.943 1.00 83.62 85 PHE A N 1
ATOM 688 C CA . PHE A 1 85 ? -25.198 -16.638 34.245 1.00 83.62 85 PHE A CA 1
ATOM 689 C C . PHE A 1 85 ? -24.678 -15.551 35.184 1.00 83.62 85 PHE A C 1
ATOM 691 O O . PHE A 1 85 ? -23.628 -14.965 34.926 1.00 83.62 85 PHE A O 1
ATOM 698 N N . GLU A 1 86 ? -25.390 -15.313 36.280 1.00 80.19 86 GLU A N 1
ATOM 699 C CA . GLU A 1 86 ? -24.946 -14.434 37.359 1.00 80.19 86 GLU A CA 1
ATOM 700 C C . GLU A 1 86 ? -24.416 -15.294 38.506 1.00 80.19 86 GLU A C 1
ATOM 702 O O . GLU A 1 86 ? -25.124 -16.156 39.032 1.00 80.19 86 GLU A O 1
ATOM 707 N N . VAL A 1 87 ? -23.145 -15.108 38.859 1.00 84.88 87 VAL A N 1
ATOM 708 C CA . VAL A 1 87 ? -22.521 -15.836 39.966 1.00 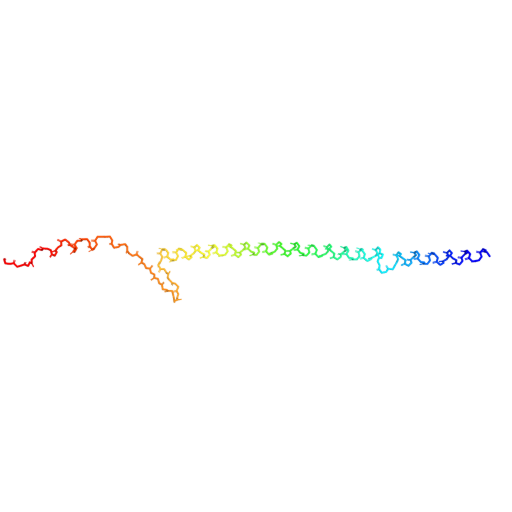84.88 87 VAL A CA 1
ATOM 709 C C . VAL A 1 87 ? -22.756 -15.037 41.240 1.00 84.88 87 VAL A C 1
ATOM 711 O O . VAL A 1 87 ? -22.193 -13.960 41.407 1.00 84.88 87 VAL A O 1
ATOM 714 N N . ILE A 1 88 ? -23.593 -15.564 42.130 1.00 84.00 88 ILE A N 1
ATOM 715 C CA . ILE A 1 88 ? -23.831 -14.984 43.453 1.00 84.00 88 ILE A CA 1
ATOM 716 C C . ILE A 1 88 ? -22.878 -15.682 44.428 1.00 84.00 88 ILE A C 1
ATOM 718 O O . ILE A 1 88 ? -22.928 -16.906 44.564 1.00 84.00 88 ILE A O 1
ATOM 722 N N . GLU A 1 89 ? -21.995 -14.927 45.084 1.00 80.00 89 GLU A N 1
ATOM 723 C CA . GLU A 1 89 ? -21.174 -15.457 46.175 1.00 80.00 89 GLU A CA 1
ATOM 724 C C . GLU A 1 89 ? -22.092 -15.797 47.346 1.00 80.00 89 GLU A C 1
ATOM 726 O O . GLU A 1 89 ? -22.700 -14.921 47.964 1.00 80.00 89 GLU A O 1
ATOM 731 N N . LEU A 1 90 ? -22.228 -17.089 47.631 1.00 77.50 90 LEU A N 1
ATOM 732 C CA . LEU A 1 90 ? -23.026 -17.560 48.749 1.00 77.50 90 LEU A CA 1
ATOM 733 C C . LEU A 1 90 ? -22.197 -17.533 50.040 1.00 77.50 90 LEU A C 1
ATOM 735 O O . LEU A 1 90 ? -21.996 -18.555 50.689 1.00 77.50 90 LEU A O 1
ATOM 739 N N . ASP A 1 91 ? -21.683 -16.358 50.396 1.00 70.75 91 ASP A N 1
ATOM 740 C CA . ASP A 1 91 ? -20.976 -16.164 51.658 1.00 70.75 91 ASP A CA 1
ATOM 741 C C . ASP A 1 91 ? -22.010 -16.036 52.793 1.00 70.75 91 ASP A C 1
ATOM 743 O O . ASP A 1 91 ? -22.827 -15.114 52.808 1.00 70.75 91 ASP A O 1
ATOM 747 N N . ARG A 1 92 ? -21.946 -16.970 53.754 1.00 62.78 92 ARG A N 1
ATOM 748 C CA . ARG A 1 92 ? -22.700 -17.100 55.028 1.00 62.78 92 ARG A CA 1
ATOM 749 C C . ARG A 1 92 ? -23.997 -17.900 55.090 1.00 62.78 92 ARG A C 1
ATOM 751 O O . ARG A 1 92 ? -24.311 -18.371 56.177 1.00 62.78 92 ARG A O 1
ATOM 758 N N . ALA A 1 93 ? -24.748 -18.105 54.011 1.00 59.97 93 ALA A N 1
ATOM 759 C CA . ALA A 1 93 ? -26.052 -18.779 54.148 1.00 59.97 93 ALA A CA 1
ATOM 760 C C . ALA A 1 93 ? -25.940 -20.264 54.562 1.00 59.97 93 ALA A C 1
ATOM 762 O O . ALA A 1 93 ? -26.852 -20.791 55.185 1.00 59.97 93 ALA A O 1
ATOM 763 N N . PHE A 1 94 ? -24.814 -20.923 54.264 1.00 59.53 94 PHE A N 1
ATOM 764 C CA . PHE A 1 94 ? -24.576 -22.323 54.641 1.00 59.53 94 PHE A CA 1
ATOM 765 C C . PHE A 1 94 ? -23.775 -22.512 55.939 1.00 59.53 94 PHE A C 1
ATOM 767 O O . PHE A 1 94 ? -23.636 -23.646 56.387 1.00 59.53 94 PHE A O 1
ATOM 774 N N . GLU A 1 95 ? -23.247 -21.445 56.550 1.00 61.22 95 GLU A N 1
ATOM 775 C CA . GLU A 1 95 ? -22.499 -21.558 57.815 1.00 61.22 95 GLU A CA 1
ATOM 776 C C . GLU A 1 95 ? -23.435 -21.547 59.035 1.00 61.22 95 GLU A C 1
ATOM 778 O O . GLU A 1 95 ? -23.195 -22.277 59.990 1.00 61.22 95 GLU A O 1
ATOM 783 N N . GLU A 1 96 ? -24.544 -20.797 58.995 1.00 58.69 96 GLU A N 1
ATOM 784 C CA . GLU A 1 96 ? -25.483 -20.707 60.130 1.00 58.69 96 GLU A CA 1
ATOM 785 C C . GLU A 1 96 ? -26.395 -21.941 60.277 1.00 58.69 96 GLU A C 1
ATOM 787 O O . GLU A 1 96 ? -26.825 -22.256 61.385 1.00 58.69 96 GLU A O 1
ATOM 792 N N . GLU A 1 97 ? -26.663 -22.681 59.195 1.00 57.84 97 GLU A N 1
ATOM 793 C CA . GLU A 1 97 ? -27.533 -23.871 59.233 1.00 57.84 97 GLU A CA 1
ATOM 794 C C . GLU A 1 97 ? -26.788 -25.142 59.696 1.00 57.84 97 GLU A C 1
ATOM 796 O O . GLU A 1 97 ? -27.412 -26.094 60.152 1.00 57.84 97 GLU A O 1
ATOM 801 N N . SER A 1 98 ? -25.447 -25.133 59.676 1.00 57.12 98 SER A N 1
ATOM 802 C CA . SER A 1 98 ? -24.608 -26.233 60.185 1.00 57.12 98 SER A CA 1
ATOM 803 C C . SER A 1 98 ? -24.452 -26.233 61.711 1.00 57.12 98 SER A C 1
ATOM 805 O O . SER A 1 98 ? -24.215 -27.293 62.284 1.00 57.12 98 SER A O 1
ATOM 807 N N . ASP A 1 99 ? -24.571 -25.077 62.370 1.00 58.81 99 ASP A N 1
ATOM 808 C CA . ASP A 1 99 ? -24.400 -24.942 63.829 1.00 58.81 99 ASP A CA 1
ATOM 809 C C . ASP A 1 99 ? -25.737 -25.048 64.601 1.00 58.81 99 ASP A C 1
ATOM 811 O O . ASP A 1 99 ? -25.751 -25.092 65.832 1.00 58.81 99 ASP A O 1
ATOM 815 N N . GLY A 1 100 ? -26.875 -25.099 63.896 1.00 56.50 100 GLY A N 1
ATOM 816 C CA . GLY A 1 100 ? -28.221 -25.099 64.485 1.00 56.50 100 GLY A CA 1
ATOM 817 C C . GLY A 1 100 ? -28.860 -26.474 64.739 1.00 56.50 100 GLY A C 1
ATOM 818 O O . GLY A 1 100 ? -29.855 -26.539 65.459 1.00 56.50 100 GLY A O 1
ATOM 819 N N . GLU A 1 101 ? -28.317 -27.568 64.189 1.00 54.47 101 GLU A N 1
ATOM 820 C CA . GLU A 1 101 ? -28.948 -28.905 64.239 1.00 54.47 101 GLU A CA 1
ATOM 821 C C . GLU A 1 101 ? -28.364 -29.885 65.285 1.00 54.47 101 GLU A C 1
ATOM 823 O O . GLU A 1 101 ? -28.805 -31.031 65.355 1.00 54.47 101 GLU A O 1
ATOM 828 N N . GLU A 1 102 ? -27.449 -29.474 66.174 1.00 56.41 102 GLU A N 1
ATOM 829 C CA . GLU A 1 102 ? -26.970 -30.346 67.278 1.00 56.41 102 GLU A CA 1
ATOM 830 C C . GLU A 1 102 ? -27.785 -30.227 68.588 1.00 56.41 102 GLU A C 1
ATOM 832 O O . GLU A 1 102 ? -27.394 -30.751 69.631 1.00 56.41 102 GLU A O 1
ATOM 837 N N . GLY A 1 103 ? -28.941 -29.556 68.559 1.00 56.31 103 GLY A N 1
ATOM 838 C CA . GLY A 1 103 ? -29.638 -29.105 69.765 1.00 56.31 103 GLY A CA 1
ATOM 839 C C . GLY A 1 103 ? -31.011 -29.698 70.086 1.00 56.31 103 GLY A C 1
ATOM 840 O O . GLY A 1 103 ? -31.671 -29.105 70.927 1.00 56.31 103 GLY A O 1
ATOM 841 N N . ASP A 1 104 ? -31.496 -30.775 69.459 1.00 57.97 104 ASP A N 1
ATOM 842 C CA . ASP A 1 104 ? -32.755 -31.415 69.900 1.00 57.97 104 ASP A CA 1
ATOM 843 C C . ASP A 1 104 ? -32.904 -32.849 69.368 1.00 57.97 104 ASP A C 1
ATOM 845 O O . ASP A 1 104 ? -33.546 -33.097 68.348 1.00 57.97 104 ASP A O 1
ATOM 849 N N . ASN A 1 105 ? -32.290 -33.825 70.042 1.00 51.75 105 ASN A N 1
ATOM 850 C CA . ASN A 1 105 ? -32.791 -35.197 69.976 1.00 51.75 105 ASN A CA 1
ATOM 851 C C . ASN A 1 105 ? -32.365 -36.022 71.197 1.00 51.75 105 ASN A C 1
ATOM 853 O O . ASN A 1 105 ? -31.220 -36.458 71.298 1.00 51.75 105 ASN A O 1
ATOM 857 N N . GLY A 1 106 ? -33.345 -36.305 72.056 1.00 51.19 106 GLY A N 1
ATOM 858 C CA . GLY A 1 106 ? -33.391 -37.540 72.841 1.00 51.19 106 GLY A CA 1
ATOM 859 C C . GLY A 1 106 ? -32.897 -37.461 74.285 1.00 51.19 106 GLY A C 1
ATOM 860 O O . GLY A 1 106 ? -31.700 -37.523 74.526 1.00 51.19 106 GLY A O 1
ATOM 861 N N . GLU A 1 107 ? -33.879 -37.392 75.192 1.00 43.53 107 GLU A N 1
ATOM 862 C CA . GLU A 1 107 ? -33.993 -38.088 76.499 1.00 43.53 107 GLU A CA 1
ATOM 863 C C . GLU A 1 107 ? -32.762 -38.242 77.417 1.00 43.53 107 GLU A C 1
ATOM 865 O O . GLU A 1 107 ? -31.826 -39.008 77.099 1.00 43.53 107 GLU A O 1
#

Secondary structure (DSSP, 8-state):
-HHHHHHHHHHHHHHHHHHHHSTTSHHHHHHHHHHHHHHHHHHHHHHHHHHHHHHHHHHHHHHHHHHHHHHHHHH----TT----------STTTTTTSSSSS----

Foldseek 3Di:
DVVVVVVVVVVVVVVVVCVQVDPDHDVVVVVVVVVVVVVVVVVVVVVVVVVVVVVVVVVVVVVVVVVVCCCCVVVVDDDVPDDDDDDDPPPPPVPVVVVPPPPDDDD